Protein AF-A0A8J3WG63-F1 (afdb_monomer_lite)

Sequence (96 aa):
MQAFPSELGTEVEEAVRLLMSARSALVGGFDVSVRGQRLRIPYRIYGEPPPPEMLDDLGEVARTVLGCLLTRHHNGHVRQRHAEKAISIDADWVMP

Structure (mmCIF, N/CA/C/O backbone):
data_AF-A0A8J3WG63-F1
#
_entry.id   AF-A0A8J3WG63-F1
#
loop_
_atom_site.group_PDB
_atom_site.id
_atom_site.type_symbol
_atom_site.label_atom_id
_atom_site.label_alt_id
_atom_site.label_comp_id
_atom_site.label_asym_id
_atom_site.label_entity_id
_atom_site.label_seq_id
_atom_site.pdbx_PDB_ins_code
_atom_site.Cartn_x
_atom_site.Cartn_y
_atom_site.Cartn_z
_atom_site.occupancy
_atom_site.B_iso_or_equiv
_atom_site.auth_seq_id
_atom_site.auth_comp_id
_atom_site.auth_asym_id
_atom_site.auth_atom_id
_atom_site.pdbx_PDB_model_num
ATOM 1 N N . MET A 1 1 ? 4.888 9.545 4.156 1.00 77.62 1 MET A N 1
ATOM 2 C CA . MET A 1 1 ? 3.495 9.573 3.636 1.00 77.62 1 MET A CA 1
ATOM 3 C C . MET A 1 1 ? 2.553 9.318 4.807 1.00 77.62 1 MET A C 1
ATOM 5 O O . MET A 1 1 ? 2.967 8.609 5.704 1.00 77.62 1 MET A O 1
ATOM 9 N N . GLN A 1 2 ? 1.344 9.893 4.838 1.00 88.56 2 GLN A N 1
ATOM 10 C CA . GLN A 1 2 ? 0.413 9.781 5.981 1.00 88.56 2 GLN A CA 1
ATOM 11 C C . GLN A 1 2 ? -0.933 9.168 5.553 1.00 88.56 2 GLN A C 1
ATOM 13 O O . GLN A 1 2 ? -1.982 9.731 5.824 1.00 88.56 2 GLN A O 1
ATOM 18 N N . ALA A 1 3 ? -0.920 8.073 4.788 1.00 91.12 3 ALA A N 1
ATOM 19 C CA . ALA A 1 3 ? -2.143 7.456 4.247 1.00 91.12 3 ALA A CA 1
ATOM 20 C C . ALA A 1 3 ? -2.760 6.381 5.167 1.00 91.12 3 ALA A C 1
ATOM 22 O O . ALA A 1 3 ? -3.835 5.877 4.865 1.00 91.12 3 ALA A O 1
ATOM 23 N N . PHE A 1 4 ? -2.084 6.042 6.265 1.00 93.56 4 PHE A N 1
ATOM 24 C CA . PHE A 1 4 ? -2.407 4.937 7.168 1.00 93.56 4 PHE A CA 1
ATOM 25 C C . PHE A 1 4 ? -2.377 5.418 8.628 1.00 93.56 4 PHE A C 1
ATOM 27 O O . PHE A 1 4 ? -1.801 6.485 8.887 1.00 93.56 4 PHE A O 1
ATOM 34 N N . PRO A 1 5 ? -2.966 4.655 9.570 1.00 92.06 5 PRO A N 1
ATOM 35 C CA . PRO A 1 5 ? -2.837 4.922 11.000 1.00 92.06 5 PRO A CA 1
ATOM 36 C C . PRO A 1 5 ? -1.378 5.121 11.424 1.00 92.06 5 PRO A C 1
ATOM 38 O O . PRO A 1 5 ? -0.464 4.519 10.854 1.00 92.06 5 PRO A O 1
ATOM 41 N N . SER A 1 6 ? -1.148 6.004 12.398 1.00 91.31 6 SER A N 1
ATOM 42 C CA . SER A 1 6 ? 0.209 6.397 12.816 1.00 91.31 6 SER A CA 1
ATOM 43 C C . SER A 1 6 ? 1.047 5.239 13.358 1.00 91.31 6 SER A C 1
ATOM 45 O O . SER A 1 6 ? 2.273 5.287 13.292 1.00 91.31 6 SER A O 1
ATOM 47 N N . GLU A 1 7 ? 0.390 4.199 13.861 1.00 91.81 7 GLU A N 1
ATOM 48 C CA . GLU A 1 7 ? 0.995 2.997 14.424 1.00 91.81 7 GLU A CA 1
ATOM 49 C C . GLU A 1 7 ? 1.756 2.182 13.368 1.00 91.81 7 GLU A C 1
ATOM 51 O O . GLU A 1 7 ? 2.688 1.472 13.721 1.00 91.81 7 GLU A O 1
ATOM 56 N N . LEU A 1 8 ? 1.407 2.326 12.082 1.00 94.06 8 LEU A N 1
ATOM 57 C CA . LEU A 1 8 ? 2.021 1.611 10.952 1.00 94.06 8 LEU A CA 1
ATOM 58 C C . LEU A 1 8 ? 3.172 2.393 10.296 1.00 94.06 8 LEU A C 1
ATOM 60 O O . LEU A 1 8 ? 3.510 2.168 9.132 1.00 94.06 8 LEU A O 1
ATOM 64 N N . GLY A 1 9 ? 3.726 3.394 10.988 1.00 94.56 9 GLY A N 1
ATOM 65 C CA . GLY A 1 9 ? 4.692 4.331 10.411 1.00 94.56 9 GLY A CA 1
ATOM 66 C C . GLY A 1 9 ? 5.903 3.648 9.767 1.00 94.56 9 GLY A C 1
ATOM 67 O O . GLY A 1 9 ? 6.264 3.991 8.640 1.00 94.56 9 GLY A O 1
ATOM 68 N N . THR A 1 10 ? 6.486 2.651 10.436 1.00 96.31 10 THR A N 1
ATOM 69 C CA . THR A 1 10 ? 7.656 1.912 9.937 1.00 96.31 10 THR A CA 1
ATOM 70 C C . THR A 1 10 ? 7.333 1.171 8.640 1.00 96.31 10 THR A C 1
ATOM 72 O O . THR A 1 10 ? 8.034 1.326 7.641 1.00 96.31 10 THR A O 1
ATOM 75 N N . GLU A 1 11 ? 6.224 0.439 8.614 1.00 96.88 11 GLU A N 1
ATOM 76 C CA . GLU A 1 11 ? 5.782 -0.370 7.480 1.00 96.88 11 GLU A CA 1
ATOM 77 C C . GLU A 1 11 ? 5.386 0.489 6.275 1.00 96.88 11 GLU A C 1
ATOM 79 O O . GLU A 1 11 ? 5.648 0.135 5.122 1.00 96.88 11 GLU A O 1
ATOM 84 N N . VAL A 1 12 ? 4.798 1.661 6.531 1.00 95.81 12 VAL A N 1
ATOM 85 C CA . VAL A 1 12 ? 4.515 2.665 5.500 1.00 95.81 12 VAL A CA 1
ATOM 86 C C . VAL A 1 12 ? 5.795 3.188 4.880 1.00 95.81 12 VAL A C 1
ATOM 88 O O . VAL A 1 12 ? 5.871 3.327 3.657 1.00 95.81 12 VAL A O 1
ATOM 91 N N . GLU A 1 13 ? 6.804 3.493 5.687 1.00 95.69 13 GLU A N 1
ATOM 92 C CA . GLU A 1 13 ? 8.073 3.952 5.146 1.00 95.69 13 GLU A CA 1
ATOM 93 C C . GLU A 1 13 ? 8.788 2.868 4.338 1.00 95.69 13 GLU A C 1
ATOM 95 O O . GLU A 1 13 ? 9.330 3.180 3.279 1.00 95.69 13 GLU A O 1
ATOM 100 N N . GLU A 1 14 ? 8.769 1.612 4.785 1.00 95.62 14 GLU A N 1
ATOM 101 C CA . GLU A 1 14 ? 9.319 0.476 4.036 1.00 95.62 14 GLU A CA 1
ATOM 102 C C . GLU A 1 14 ? 8.630 0.302 2.678 1.00 95.62 14 GLU A C 1
ATOM 104 O O . GLU A 1 14 ? 9.299 0.286 1.641 1.00 95.62 14 GLU A O 1
ATOM 109 N N . ALA A 1 15 ? 7.294 0.271 2.655 1.00 95.31 15 ALA A N 1
ATOM 110 C CA . ALA A 1 15 ? 6.524 0.149 1.420 1.00 95.31 15 ALA A CA 1
ATOM 111 C C . ALA A 1 15 ? 6.781 1.320 0.454 1.00 95.31 15 ALA A C 1
ATOM 113 O O . ALA A 1 15 ? 6.949 1.124 -0.753 1.00 95.31 15 ALA A O 1
ATOM 114 N N . VAL A 1 16 ? 6.850 2.553 0.971 1.00 94.25 16 VAL A N 1
ATOM 115 C CA . VAL A 1 16 ? 7.145 3.741 0.157 1.00 94.25 16 VAL A CA 1
ATOM 116 C C . VAL A 1 16 ? 8.576 3.710 -0.367 1.00 94.25 16 VAL A C 1
ATOM 118 O O . VAL A 1 16 ? 8.783 4.007 -1.544 1.00 94.25 16 VAL A O 1
ATOM 121 N N . ARG A 1 17 ? 9.559 3.324 0.456 1.00 94.56 17 ARG A N 1
ATOM 122 C CA . ARG A 1 17 ? 10.949 3.138 0.012 1.00 94.56 17 ARG A CA 1
ATOM 123 C C . ARG A 1 17 ? 11.011 2.140 -1.141 1.00 94.56 17 ARG A C 1
ATOM 125 O O . ARG A 1 17 ? 11.674 2.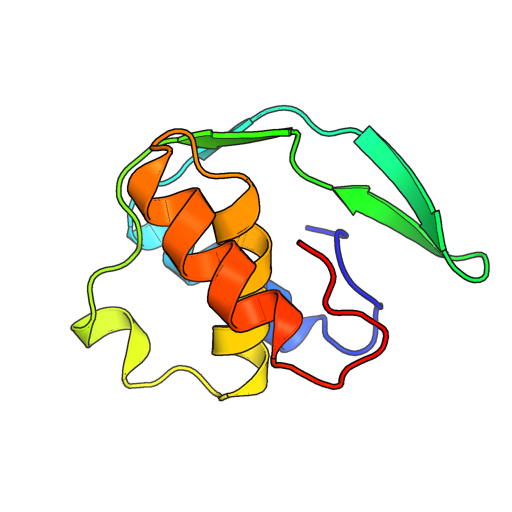418 -2.138 1.00 94.56 17 ARG A O 1
ATOM 132 N N . LEU A 1 18 ? 10.252 1.049 -1.062 1.00 94.31 18 LEU A N 1
ATOM 133 C CA . LEU A 1 18 ? 10.185 0.053 -2.126 1.00 94.31 18 LEU A CA 1
ATOM 134 C C . LEU A 1 18 ? 9.617 0.611 -3.436 1.00 94.31 18 LEU A C 1
ATOM 136 O O . LEU A 1 18 ? 10.197 0.395 -4.500 1.00 94.31 18 LEU A O 1
ATOM 140 N N . LEU A 1 19 ? 8.528 1.383 -3.363 1.00 93.44 19 LEU A N 1
ATOM 141 C CA . LEU A 1 19 ? 7.960 2.072 -4.527 1.00 93.44 19 LEU A CA 1
ATOM 142 C C . LEU A 1 19 ? 8.966 3.041 -5.161 1.00 93.44 19 LEU A C 1
ATOM 144 O O . LEU A 1 19 ? 9.094 3.072 -6.383 1.00 93.44 19 LEU A O 1
ATOM 148 N N . MET A 1 20 ? 9.700 3.812 -4.354 1.00 91.25 20 MET A N 1
ATOM 149 C CA . MET A 1 20 ? 10.710 4.745 -4.870 1.00 91.25 20 MET A CA 1
ATOM 150 C C . MET A 1 20 ? 11.858 4.004 -5.559 1.00 91.25 20 MET A C 1
ATOM 152 O O . MET A 1 20 ? 12.267 4.392 -6.653 1.00 91.25 20 MET A O 1
ATOM 156 N N . SER A 1 21 ? 12.332 2.904 -4.970 1.00 91.38 21 SER A N 1
ATOM 157 C CA . SER A 1 21 ? 13.361 2.043 -5.566 1.00 91.38 21 SER A CA 1
ATOM 158 C C . SER A 1 21 ? 12.895 1.412 -6.884 1.00 91.38 21 SER A C 1
ATOM 160 O O . SER A 1 21 ? 13.669 1.340 -7.838 1.00 91.38 21 SER A O 1
ATOM 162 N N . ALA A 1 22 ? 11.611 1.056 -6.984 1.00 88.19 22 ALA A N 1
ATOM 163 C CA . ALA A 1 22 ? 10.965 0.598 -8.218 1.00 88.19 22 ALA A CA 1
ATOM 164 C C . ALA A 1 22 ? 10.667 1.731 -9.225 1.00 88.19 22 ALA A C 1
ATOM 166 O O . ALA A 1 22 ? 10.049 1.499 -10.262 1.00 88.19 22 ALA A O 1
ATOM 167 N N . ARG A 1 23 ? 11.108 2.967 -8.942 1.00 90.31 23 ARG A N 1
ATOM 168 C CA . ARG A 1 23 ? 10.881 4.168 -9.766 1.00 90.31 23 ARG A CA 1
ATOM 169 C C . ARG A 1 23 ? 9.400 4.499 -9.963 1.00 90.31 23 ARG A C 1
ATOM 171 O O . ARG A 1 23 ? 9.023 5.114 -10.961 1.00 90.31 23 ARG A O 1
ATOM 178 N N . SER A 1 24 ? 8.563 4.115 -9.003 1.00 91.44 24 SER A N 1
ATOM 179 C CA . SER A 1 24 ? 7.173 4.547 -8.954 1.00 91.44 24 SER A CA 1
ATOM 180 C C . SER A 1 24 ? 7.060 5.989 -8.453 1.00 91.44 24 SER A C 1
ATOM 182 O O . SER A 1 24 ? 7.844 6.443 -7.625 1.00 91.44 24 SER A O 1
ATOM 184 N N . ALA A 1 25 ? 6.046 6.712 -8.921 1.00 90.81 25 ALA A N 1
ATOM 185 C CA . ALA A 1 25 ? 5.745 8.081 -8.518 1.00 90.81 25 ALA A CA 1
ATOM 186 C C . ALA A 1 25 ? 4.332 8.170 -7.939 1.00 90.81 25 ALA A C 1
ATOM 188 O O . ALA A 1 25 ? 3.356 7.794 -8.591 1.00 90.81 25 ALA A O 1
ATOM 189 N N . LEU A 1 26 ? 4.214 8.705 -6.725 1.00 92.50 26 LEU A N 1
ATOM 190 C CA . LEU A 1 26 ? 2.932 8.967 -6.077 1.00 92.50 26 LEU A CA 1
ATOM 191 C C . LEU A 1 26 ? 2.508 10.391 -6.443 1.00 92.50 26 LEU A C 1
ATOM 193 O O . LEU A 1 26 ? 3.173 11.359 -6.07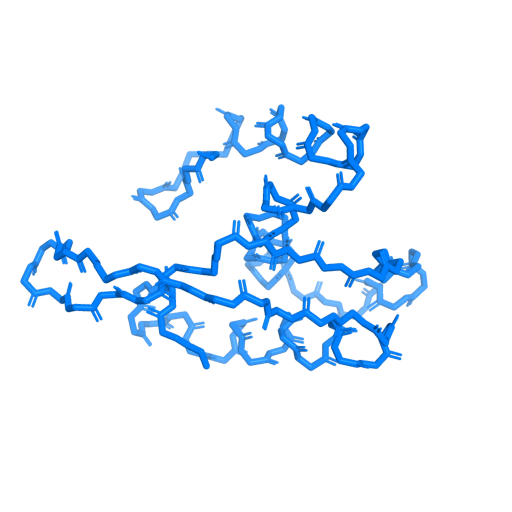9 1.00 92.50 26 LEU A O 1
ATOM 197 N N . VAL A 1 27 ? 1.421 10.517 -7.201 1.00 93.06 27 VAL A N 1
ATOM 198 C CA . VAL A 1 27 ? 0.998 11.780 -7.813 1.00 93.06 27 VAL A CA 1
ATOM 199 C C . VAL A 1 27 ? -0.333 12.234 -7.234 1.00 93.06 27 VAL A C 1
ATOM 201 O O . VAL A 1 27 ? -1.312 11.482 -7.187 1.00 93.06 27 VAL A O 1
ATOM 204 N N . GLY A 1 28 ? -0.365 13.506 -6.833 1.00 93.12 28 GLY A N 1
ATOM 205 C CA . GLY A 1 28 ? -1.519 14.131 -6.201 1.00 93.12 28 GLY A CA 1
ATOM 206 C C . GLY A 1 28 ? -1.846 13.523 -4.837 1.00 93.12 28 GLY A C 1
ATOM 207 O O . GLY A 1 28 ? -1.082 12.753 -4.257 1.00 93.12 28 GLY A O 1
ATOM 208 N N . GLY A 1 29 ? -3.008 13.883 -4.313 1.00 93.12 29 GLY A N 1
ATOM 209 C CA . GLY A 1 29 ? -3.539 13.295 -3.095 1.00 93.12 29 GLY A CA 1
ATOM 210 C C . GLY A 1 29 ? -4.721 14.083 -2.568 1.00 93.12 29 GLY A C 1
ATOM 211 O O . GLY A 1 29 ? -4.887 15.258 -2.898 1.00 93.12 29 GLY A O 1
ATOM 212 N N . PHE A 1 30 ? -5.534 13.419 -1.764 1.00 93.44 30 PHE A N 1
ATOM 213 C CA . PHE A 1 30 ? -6.673 14.018 -1.090 1.00 93.44 30 PHE A CA 1
ATOM 214 C C . PHE A 1 30 ? -6.602 13.691 0.395 1.00 93.44 30 PHE A C 1
ATOM 216 O O . PHE A 1 30 ? -6.066 12.654 0.794 1.00 93.44 30 PHE A O 1
ATOM 223 N N . ASP A 1 31 ? -7.109 14.614 1.201 1.00 94.69 31 ASP A N 1
ATOM 224 C CA . ASP A 1 31 ? -7.088 14.471 2.645 1.00 94.69 31 ASP A CA 1
ATOM 225 C C . ASP A 1 31 ? -8.435 13.922 3.123 1.00 94.69 31 ASP A C 1
ATOM 227 O O . ASP A 1 31 ? -9.492 14.363 2.668 1.00 94.69 31 ASP A O 1
ATOM 231 N N . VAL A 1 32 ? -8.394 12.975 4.053 1.00 90.94 32 VAL A N 1
ATOM 232 C CA . VAL A 1 32 ? -9.570 12.412 4.725 1.00 90.94 32 VAL A CA 1
ATOM 233 C C . VAL A 1 32 ? -9.354 12.430 6.233 1.00 90.94 32 VAL A C 1
ATOM 235 O O . VAL A 1 32 ? -8.217 12.414 6.702 1.00 90.94 32 VAL A O 1
ATOM 238 N N . SER A 1 33 ? -10.440 12.477 7.002 1.00 90.12 33 SER A N 1
ATOM 239 C CA . SER A 1 33 ? -10.387 12.347 8.460 1.00 90.12 33 SER A CA 1
ATOM 240 C C . SER A 1 33 ? -10.922 10.978 8.859 1.00 90.12 33 SER A C 1
ATOM 242 O O . SER A 1 33 ? -12.073 10.660 8.565 1.00 90.12 33 SER A O 1
ATOM 244 N N . VAL A 1 34 ? -10.091 10.167 9.513 1.00 85.31 34 VAL A N 1
ATOM 245 C CA . VAL A 1 34 ? -10.447 8.833 10.008 1.00 85.31 34 VAL A CA 1
ATOM 246 C C . VAL A 1 34 ? -10.165 8.805 11.501 1.00 85.31 34 VAL A C 1
ATOM 248 O O . VAL A 1 34 ? -9.034 9.022 11.919 1.00 85.31 34 VAL A O 1
ATOM 251 N N . ARG A 1 35 ? -11.203 8.587 12.320 1.00 85.88 35 ARG A N 1
ATOM 252 C CA . ARG A 1 35 ? -11.101 8.567 13.796 1.00 85.88 35 ARG A CA 1
ATOM 253 C C . ARG A 1 35 ? -10.378 9.798 14.386 1.00 85.88 35 ARG A C 1
ATOM 255 O O . ARG A 1 35 ? -9.672 9.695 15.379 1.00 85.88 35 ARG A O 1
ATOM 262 N N . GLY A 1 36 ? -10.549 10.970 13.767 1.00 87.06 36 GLY A N 1
ATOM 263 C CA . GLY A 1 36 ? -9.899 12.219 14.189 1.00 87.06 36 GLY A CA 1
ATOM 264 C C . GLY A 1 36 ? -8.462 12.402 13.687 1.00 87.06 36 GLY A C 1
ATOM 265 O O . GLY A 1 36 ? -7.893 13.476 13.871 1.00 87.06 36 GLY A O 1
ATOM 266 N N . GLN A 1 37 ? -7.890 11.409 13.003 1.00 89.00 37 GLN A N 1
ATOM 267 C CA . GLN A 1 37 ? -6.597 11.514 12.338 1.00 89.00 37 GLN A CA 1
ATOM 268 C C . GLN A 1 37 ? -6.777 11.998 10.896 1.00 89.00 37 GLN A C 1
ATOM 270 O O . GLN A 1 37 ? -7.580 11.457 10.133 1.00 89.00 37 GLN A O 1
ATOM 275 N N . ARG A 1 38 ? -5.998 13.010 10.499 1.00 92.19 38 ARG A N 1
ATOM 276 C CA . ARG A 1 38 ? -5.937 13.461 9.106 1.00 92.19 38 ARG A CA 1
ATOM 277 C C . ARG A 1 38 ? -4.987 12.562 8.324 1.00 92.19 38 ARG A C 1
ATOM 279 O O . ARG A 1 38 ? -3.789 12.561 8.587 1.00 92.19 38 ARG A O 1
ATOM 286 N N . LEU A 1 39 ? -5.523 11.850 7.341 1.00 92.38 39 LEU A N 1
ATOM 287 C CA . LEU A 1 39 ? -4.761 11.018 6.418 1.00 92.38 39 LEU A CA 1
ATOM 288 C C . LEU A 1 39 ? -4.694 11.681 5.042 1.00 92.38 39 LEU A C 1
ATOM 290 O O . LEU A 1 39 ? -5.650 12.329 4.620 1.00 92.38 39 LEU A O 1
ATOM 294 N N . ARG A 1 40 ? -3.584 11.496 4.325 1.00 93.56 40 ARG A N 1
ATOM 295 C CA . ARG A 1 40 ? -3.397 11.958 2.942 1.00 93.56 40 ARG A CA 1
ATOM 296 C C . ARG A 1 40 ? -3.181 10.771 2.015 1.00 93.56 40 ARG A C 1
ATOM 298 O O . ARG A 1 40 ? -2.088 10.203 1.975 1.00 93.56 40 ARG A O 1
ATOM 305 N N . ILE A 1 41 ? -4.216 10.434 1.252 1.00 92.69 41 ILE A N 1
ATOM 306 C CA . ILE A 1 41 ? -4.245 9.279 0.349 1.00 92.69 41 ILE A CA 1
ATOM 307 C C . ILE A 1 41 ? -3.758 9.715 -1.041 1.00 92.69 41 ILE A C 1
ATOM 309 O O . ILE A 1 41 ? -4.234 10.734 -1.555 1.00 92.69 41 ILE A O 1
ATOM 313 N N . PRO A 1 42 ? -2.822 8.987 -1.683 1.00 94.00 42 PRO A N 1
ATOM 314 C CA . PRO A 1 42 ? -2.377 9.313 -3.034 1.00 94.00 42 PRO A CA 1
ATOM 315 C C . PRO A 1 42 ? -3.511 9.164 -4.049 1.00 94.00 42 PRO A C 1
ATOM 317 O O . PRO A 1 42 ? -4.280 8.200 -4.028 1.00 94.00 42 PRO A O 1
ATOM 320 N N . TYR A 1 43 ? -3.587 10.097 -5.000 1.00 94.25 43 TYR A N 1
ATOM 321 C CA . TYR A 1 43 ? -4.599 10.008 -6.047 1.00 94.25 43 TYR A CA 1
ATOM 322 C C . TYR A 1 43 ? -4.272 8.875 -7.027 1.00 94.25 43 TYR A C 1
ATOM 324 O O . TYR A 1 43 ? -5.124 8.011 -7.266 1.00 94.25 43 TYR A O 1
ATOM 332 N N . ARG A 1 44 ? -3.036 8.857 -7.549 1.00 94.88 44 ARG A N 1
ATOM 333 C CA . ARG A 1 44 ? -2.536 7.826 -8.468 1.00 94.88 44 ARG A CA 1
ATOM 334 C C . ARG A 1 44 ? -1.075 7.476 -8.194 1.00 94.88 44 ARG A C 1
ATOM 336 O O . ARG A 1 44 ? -0.302 8.342 -7.795 1.00 94.88 44 ARG A O 1
ATOM 343 N N . ILE A 1 45 ? -0.698 6.234 -8.482 1.00 95.56 45 ILE A N 1
ATOM 344 C CA . ILE A 1 45 ? 0.697 5.776 -8.512 1.00 95.56 45 ILE A CA 1
ATOM 345 C C . ILE A 1 45 ? 1.070 5.384 -9.946 1.00 95.56 45 ILE A C 1
ATOM 347 O O . ILE A 1 45 ? 0.388 4.560 -10.558 1.00 95.56 45 ILE A O 1
ATOM 351 N N . TYR A 1 46 ? 2.125 5.993 -10.485 1.00 96.12 46 TYR A N 1
ATOM 352 C CA . TYR A 1 46 ? 2.692 5.708 -11.810 1.00 96.12 46 TYR A CA 1
ATOM 353 C C . TYR A 1 46 ? 4.006 4.938 -11.689 1.00 96.12 46 TYR A C 1
ATOM 355 O O . TYR A 1 46 ? 4.645 5.033 -10.650 1.00 96.12 46 TYR A O 1
ATOM 363 N N . GLY A 1 47 ? 4.428 4.251 -12.753 1.00 93.19 47 GLY A N 1
ATOM 364 C CA . GLY A 1 47 ? 5.644 3.428 -12.778 1.00 93.19 47 GLY A CA 1
ATOM 365 C C . GLY A 1 47 ? 5.339 1.933 -12.737 1.00 93.19 47 GLY A C 1
ATOM 366 O O . GLY A 1 47 ? 4.183 1.541 -12.853 1.00 93.19 47 GLY A O 1
ATOM 367 N N . GLU A 1 48 ? 6.371 1.105 -12.610 1.00 90.00 48 GLU A N 1
ATOM 368 C CA . GLU A 1 48 ? 6.194 -0.337 -12.425 1.00 90.00 48 GLU A CA 1
ATOM 369 C C . GLU A 1 48 ? 6.066 -0.667 -10.929 1.00 90.00 48 GLU A C 1
ATOM 371 O O . GLU A 1 48 ? 6.720 -0.020 -10.099 1.00 90.00 48 GLU A O 1
ATOM 376 N N . PRO A 1 49 ? 5.237 -1.659 -10.552 1.00 90.44 49 PRO A N 1
ATOM 377 C CA . PRO A 1 49 ? 5.229 -2.157 -9.186 1.00 90.44 49 PRO A CA 1
ATOM 378 C C . PRO A 1 49 ? 6.586 -2.803 -8.848 1.00 90.44 49 PRO A C 1
ATOM 380 O O . PRO A 1 49 ? 7.272 -3.291 -9.750 1.00 90.44 49 PRO A O 1
ATOM 383 N N . PRO A 1 50 ? 6.974 -2.855 -7.561 1.00 92.00 50 PRO A N 1
ATOM 384 C CA . PRO A 1 50 ? 8.187 -3.550 -7.153 1.00 92.00 50 PRO A CA 1
ATOM 385 C C . PRO A 1 50 ? 8.162 -5.014 -7.619 1.00 92.00 50 PRO A C 1
ATOM 387 O O . PRO A 1 50 ? 7.128 -5.679 -7.463 1.00 92.00 50 PRO A O 1
ATOM 390 N N . PRO A 1 51 ? 9.261 -5.519 -8.200 1.00 91.00 51 PRO A N 1
ATOM 391 C CA . PRO A 1 51 ? 9.340 -6.897 -8.644 1.00 91.00 51 PRO A CA 1
ATOM 392 C C . PRO A 1 51 ? 9.364 -7.858 -7.437 1.00 91.00 51 PRO A C 1
ATOM 394 O O . PRO A 1 51 ? 9.689 -7.432 -6.324 1.00 91.00 51 PRO A O 1
ATOM 397 N N . PRO A 1 52 ? 8.988 -9.139 -7.617 1.00 89.12 52 PRO A N 1
ATOM 398 C CA . PRO A 1 52 ? 8.816 -10.085 -6.513 1.00 89.12 52 PRO A CA 1
ATOM 399 C C . PRO A 1 52 ? 10.024 -10.212 -5.579 1.00 89.12 52 PRO A C 1
ATOM 401 O O . PRO A 1 52 ? 9.832 -10.253 -4.371 1.00 89.12 52 PRO A O 1
ATOM 404 N N . GLU A 1 53 ? 11.245 -10.182 -6.110 1.00 91.12 53 GLU A N 1
ATOM 405 C CA . GLU A 1 53 ? 12.491 -10.275 -5.339 1.00 91.12 53 GLU A CA 1
ATOM 406 C C . GLU A 1 53 ? 12.667 -9.133 -4.328 1.00 91.12 53 GLU A C 1
ATOM 408 O O . GLU A 1 53 ? 13.286 -9.299 -3.284 1.00 91.12 53 GLU A O 1
ATOM 413 N N . MET A 1 54 ? 12.082 -7.963 -4.599 1.00 89.69 54 MET A N 1
ATOM 414 C CA . MET A 1 54 ? 12.100 -6.829 -3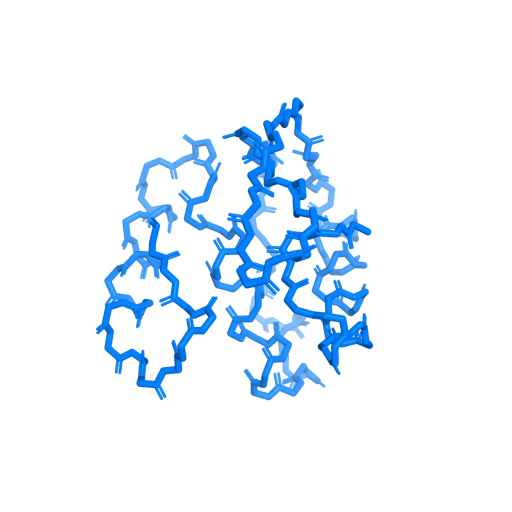.674 1.00 89.69 54 MET A CA 1
ATOM 415 C C . MET A 1 54 ? 11.081 -6.988 -2.538 1.00 89.69 54 MET A C 1
ATOM 417 O O . MET A 1 54 ? 11.096 -6.213 -1.583 1.00 89.69 54 MET A O 1
ATOM 421 N N . LEU A 1 55 ? 10.174 -7.962 -2.643 1.00 91.31 55 LEU A N 1
ATOM 422 C CA . LEU A 1 55 ? 9.164 -8.249 -1.631 1.00 91.31 55 LEU A CA 1
ATOM 423 C C . LEU A 1 55 ? 9.631 -9.290 -0.621 1.00 91.31 55 LEU A C 1
ATOM 425 O O . LEU A 1 55 ? 8.979 -9.393 0.416 1.00 91.31 55 LEU A O 1
ATOM 429 N N . ASP A 1 56 ? 10.687 -10.058 -0.900 1.00 89.50 56 ASP A N 1
ATOM 430 C CA . ASP A 1 56 ? 11.094 -11.233 -0.113 1.00 89.50 56 ASP A CA 1
ATOM 431 C C . ASP A 1 56 ? 11.422 -10.887 1.347 1.00 89.50 56 ASP A C 1
ATOM 433 O O . ASP A 1 56 ? 10.982 -11.594 2.257 1.00 89.50 56 ASP A O 1
ATOM 437 N N . ASP A 1 57 ? 12.046 -9.732 1.575 1.00 87.31 57 ASP A N 1
ATOM 438 C CA . ASP A 1 57 ? 12.420 -9.250 2.912 1.00 87.31 57 ASP A CA 1
ATOM 439 C C . ASP A 1 57 ? 11.313 -8.440 3.609 1.00 87.31 57 ASP A C 1
ATOM 441 O O . ASP A 1 57 ? 11.450 -8.048 4.768 1.00 87.31 57 ASP A O 1
ATOM 445 N N . LEU A 1 58 ? 10.205 -8.160 2.917 1.00 92.88 58 LEU A N 1
ATOM 446 C CA . LEU A 1 58 ? 9.164 -7.276 3.428 1.00 92.88 58 LEU A CA 1
ATOM 447 C C . LEU A 1 58 ? 8.252 -8.015 4.421 1.00 92.88 58 LEU A C 1
ATOM 449 O O . LEU A 1 58 ? 7.678 -9.058 4.099 1.00 92.88 58 LEU A O 1
ATOM 453 N N . GLY A 1 59 ? 8.063 -7.452 5.616 1.00 94.75 59 GLY A N 1
ATOM 454 C CA . GLY A 1 59 ? 7.116 -7.983 6.599 1.00 94.75 59 GLY A CA 1
ATOM 455 C C . GLY A 1 59 ? 5.676 -8.017 6.067 1.00 94.75 59 GLY A C 1
ATOM 456 O O . GLY A 1 59 ? 5.310 -7.270 5.161 1.00 94.75 59 GLY A O 1
ATOM 457 N N . GLU A 1 60 ? 4.826 -8.877 6.633 1.00 94.44 60 GLU A N 1
ATOM 458 C CA . GLU A 1 60 ? 3.438 -9.059 6.173 1.00 94.44 60 GLU A CA 1
ATOM 459 C C . GLU A 1 60 ? 2.615 -7.760 6.209 1.00 94.44 60 GLU A C 1
ATOM 461 O O . GLU A 1 60 ? 1.894 -7.443 5.258 1.00 94.44 60 GLU A O 1
ATOM 466 N N . VAL A 1 61 ? 2.775 -6.962 7.266 1.00 95.62 61 VAL A N 1
ATOM 467 C CA . VAL A 1 61 ? 2.091 -5.671 7.410 1.00 95.62 61 VAL A CA 1
ATOM 468 C C . VAL A 1 61 ? 2.568 -4.683 6.340 1.00 95.62 61 VAL A C 1
ATOM 470 O O . VAL A 1 61 ? 1.742 -4.091 5.647 1.00 95.62 61 VAL A O 1
ATOM 473 N N . ALA A 1 62 ? 3.878 -4.568 6.105 1.00 96.12 62 ALA A N 1
ATOM 474 C CA . ALA A 1 62 ? 4.426 -3.707 5.056 1.00 96.12 62 ALA A CA 1
ATOM 475 C C . ALA A 1 62 ? 4.040 -4.174 3.638 1.00 96.12 62 ALA A C 1
ATOM 477 O O . ALA A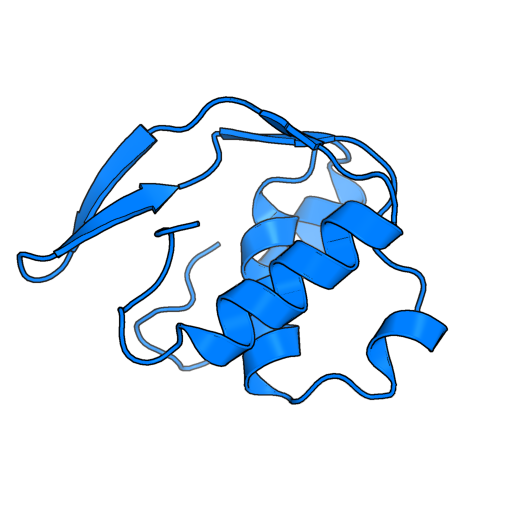 1 62 ? 3.720 -3.348 2.779 1.00 96.12 62 ALA A O 1
ATOM 478 N N . ARG A 1 63 ? 3.956 -5.491 3.392 1.00 95.56 63 ARG A N 1
ATOM 479 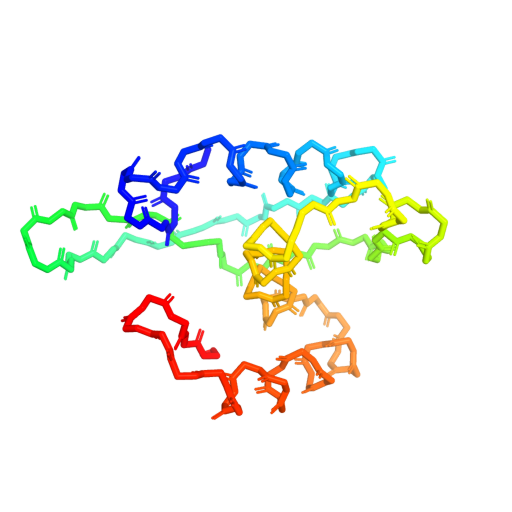C CA . ARG A 1 63 ? 3.392 -6.057 2.149 1.00 95.56 63 ARG A CA 1
ATOM 480 C C . ARG A 1 63 ? 1.922 -5.685 1.973 1.00 95.56 63 ARG A C 1
ATOM 482 O O . ARG A 1 63 ? 1.502 -5.373 0.857 1.00 95.56 63 ARG A O 1
ATOM 489 N N . THR A 1 64 ? 1.151 -5.689 3.054 1.00 96.00 64 THR A N 1
ATOM 490 C CA . THR A 1 64 ? -0.263 -5.297 3.038 1.00 96.00 64 THR A CA 1
ATOM 491 C C . THR A 1 64 ? -0.414 -3.806 2.744 1.00 96.00 64 THR A C 1
ATOM 493 O O . THR A 1 64 ? -1.168 -3.436 1.846 1.00 96.00 64 THR A O 1
ATOM 496 N N . VAL A 1 65 ? 0.377 -2.954 3.400 1.00 96.12 65 VAL A N 1
ATOM 497 C CA . VAL A 1 65 ? 0.445 -1.509 3.129 1.00 96.12 65 VAL A CA 1
ATOM 498 C C . VAL A 1 65 ? 0.804 -1.231 1.667 1.00 96.12 65 VAL A C 1
ATOM 500 O O . VAL A 1 65 ? 0.132 -0.437 1.003 1.00 96.12 65 VAL A O 1
ATOM 503 N N . LEU A 1 66 ? 1.816 -1.917 1.127 1.00 95.88 66 LEU A N 1
ATOM 504 C CA . LEU A 1 66 ? 2.173 -1.825 -0.288 1.00 95.88 66 LEU A CA 1
ATOM 505 C C . LEU A 1 66 ? 1.003 -2.241 -1.189 1.00 95.88 66 LEU A C 1
ATOM 507 O O . LEU A 1 66 ? 0.717 -1.569 -2.180 1.00 95.88 66 LEU A O 1
ATOM 511 N N . GLY A 1 67 ? 0.304 -3.322 -0.838 1.00 95.56 67 GLY A N 1
ATOM 512 C CA . GLY A 1 67 ? -0.890 -3.772 -1.544 1.00 95.56 67 GLY A CA 1
ATOM 513 C C . GLY A 1 67 ? -1.984 -2.705 -1.589 1.00 95.56 67 GLY A C 1
ATOM 514 O O . GLY A 1 67 ? -2.483 -2.405 -2.672 1.00 95.56 67 GLY A O 1
ATOM 515 N N . CYS A 1 68 ? -2.285 -2.076 -0.452 1.00 95.75 68 CYS A N 1
ATOM 516 C CA . CYS A 1 68 ? -3.226 -0.958 -0.363 1.00 95.75 68 CYS A CA 1
ATOM 517 C C . CYS A 1 68 ? -2.791 0.227 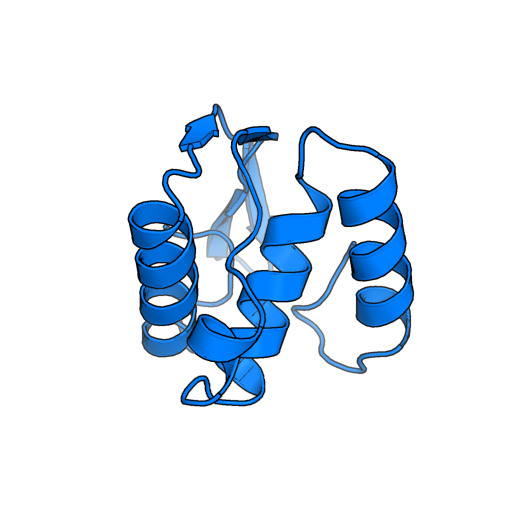-1.238 1.00 95.75 68 CYS A C 1
ATOM 519 O O . CYS A 1 68 ? -3.595 0.790 -1.972 1.00 95.75 68 CYS A O 1
ATOM 521 N N . LEU A 1 69 ? -1.505 0.589 -1.240 1.00 95.50 69 LEU A N 1
ATOM 522 C CA . LEU A 1 69 ? -0.999 1.648 -2.122 1.00 95.50 69 LEU A CA 1
ATOM 523 C C . LEU A 1 69 ? -1.201 1.295 -3.606 1.00 95.50 69 LEU A C 1
ATOM 525 O O . LEU A 1 69 ? -1.609 2.145 -4.403 1.00 95.50 69 LEU A O 1
ATOM 529 N N . LEU A 1 70 ? -0.970 0.037 -3.985 1.00 95.88 70 LEU A N 1
ATOM 530 C CA . LEU A 1 70 ? -1.105 -0.432 -5.364 1.00 95.88 70 LEU A CA 1
ATOM 531 C C . LEU A 1 70 ? -2.561 -0.512 -5.857 1.00 95.88 70 LEU A C 1
ATOM 533 O O . LEU A 1 70 ? -2.774 -0.569 -7.072 1.00 95.88 70 LEU A O 1
ATOM 537 N N . THR A 1 71 ? -3.577 -0.371 -4.996 1.00 96.06 71 THR A N 1
ATOM 538 C CA . THR A 1 71 ? -4.964 -0.131 -5.458 1.00 96.06 71 THR A CA 1
ATOM 539 C C . THR A 1 71 ? -5.118 1.244 -6.128 1.00 96.06 71 THR A C 1
ATOM 541 O O . THR A 1 71 ? -6.043 1.487 -6.906 1.00 96.06 71 THR A O 1
ATOM 544 N N . ARG A 1 72 ? -4.160 2.156 -5.928 1.00 95.06 72 ARG A N 1
ATOM 545 C CA . ARG A 1 72 ? -4.114 3.475 -6.584 1.00 95.06 72 ARG A CA 1
ATOM 546 C C . ARG A 1 72 ? -3.276 3.481 -7.863 1.00 95.06 72 ARG A C 1
ATOM 548 O O . ARG A 1 72 ? -3.075 4.535 -8.472 1.00 95.06 72 ARG A O 1
ATOM 555 N N . HIS A 1 73 ? -2.800 2.322 -8.310 1.00 97.06 73 HIS A N 1
ATOM 556 C CA . HIS A 1 73 ? -1.911 2.221 -9.458 1.00 97.06 73 HIS A CA 1
ATOM 557 C C . HIS A 1 73 ? -2.566 2.652 -10.786 1.00 97.06 73 HIS A C 1
ATOM 559 O O . HIS A 1 73 ? -3.783 2.554 -10.991 1.00 97.06 73 HIS A O 1
ATOM 565 N N . HIS A 1 74 ? -1.763 3.179 -11.711 1.00 96.50 74 HIS A N 1
ATOM 566 C CA . HIS A 1 74 ? -2.211 3.643 -13.025 1.00 96.50 74 HIS A CA 1
ATOM 567 C C . HIS A 1 74 ? -2.654 2.488 -13.943 1.00 96.50 74 HIS A C 1
ATOM 569 O O . HIS A 1 74 ? -3.680 2.594 -14.617 1.00 96.50 74 HIS A O 1
ATOM 575 N N . ASN A 1 75 ? -1.949 1.354 -13.894 1.00 97.19 75 ASN A N 1
ATOM 576 C CA . ASN A 1 75 ? -2.339 0.132 -14.592 1.00 97.19 75 ASN A CA 1
ATOM 577 C C . ASN A 1 75 ? -3.530 -0.541 -13.884 1.00 97.19 75 ASN A C 1
ATOM 579 O O . ASN A 1 75 ? -3.432 -0.936 -12.720 1.00 97.19 75 ASN A O 1
ATOM 583 N N . GLY A 1 76 ? -4.643 -0.696 -14.610 1.00 96.50 76 GLY A N 1
ATOM 584 C CA . GLY A 1 76 ? -5.880 -1.295 -14.105 1.00 96.50 76 GLY A CA 1
ATOM 585 C C . GLY A 1 76 ? -5.747 -2.752 -13.652 1.00 96.50 76 GLY A C 1
ATOM 586 O O . GLY A 1 76 ? -6.426 -3.130 -12.704 1.00 96.50 76 GLY A O 1
ATOM 587 N N . HIS A 1 77 ? -4.843 -3.531 -14.255 1.00 96.62 77 HIS A N 1
ATOM 588 C CA . HIS A 1 77 ? -4.624 -4.940 -13.906 1.00 96.62 77 HIS A CA 1
ATOM 589 C C . HIS A 1 77 ? -3.921 -5.072 -12.553 1.00 96.62 77 HIS A C 1
ATOM 591 O O . HIS A 1 77 ? -4.343 -5.851 -11.702 1.00 96.62 77 HIS A O 1
ATOM 597 N N . VAL A 1 78 ? -2.882 -4.255 -12.329 1.00 96.31 78 VAL A N 1
ATOM 598 C CA . VAL A 1 78 ? -2.194 -4.161 -11.031 1.00 96.31 78 VAL A CA 1
ATOM 599 C C . VAL A 1 78 ? -3.198 -3.743 -9.961 1.00 96.31 78 VAL A C 1
ATOM 601 O O . VAL A 1 78 ? -3.353 -4.426 -8.954 1.00 96.31 78 VAL A O 1
ATOM 604 N N . ARG A 1 79 ? -3.953 -2.671 -10.224 1.00 95.75 79 ARG A N 1
ATOM 605 C CA . ARG A 1 79 ? -4.969 -2.175 -9.295 1.00 95.75 79 ARG A CA 1
ATOM 606 C C . ARG A 1 79 ? -5.993 -3.244 -8.915 1.00 95.75 79 ARG A C 1
ATOM 608 O O . ARG A 1 79 ? -6.234 -3.433 -7.729 1.00 95.75 79 ARG A O 1
ATOM 615 N N . GLN A 1 80 ? -6.591 -3.925 -9.893 1.00 96.50 80 GLN A N 1
ATOM 616 C CA . GLN A 1 80 ? -7.613 -4.940 -9.628 1.00 96.50 80 GLN A CA 1
ATOM 617 C C . GLN A 1 80 ? -7.049 -6.095 -8.793 1.00 96.50 80 GLN A C 1
ATOM 619 O O . GLN A 1 80 ? -7.628 -6.436 -7.766 1.00 96.50 80 GLN A O 1
ATOM 624 N N . ARG A 1 81 ? -5.875 -6.623 -9.167 1.00 95.81 81 ARG A N 1
ATOM 625 C CA . ARG A 1 81 ? -5.195 -7.700 -8.429 1.00 95.81 81 ARG A CA 1
ATOM 626 C C . ARG A 1 81 ? -4.980 -7.351 -6.956 1.00 95.81 81 ARG A C 1
ATOM 628 O O . ARG A 1 81 ? -5.069 -8.226 -6.099 1.00 95.81 81 ARG A O 1
ATOM 635 N N . HIS A 1 82 ? -4.638 -6.100 -6.655 1.00 95.75 82 HIS A N 1
ATOM 636 C CA . HIS A 1 82 ? -4.423 -5.660 -5.278 1.00 95.75 82 HIS A CA 1
ATOM 637 C C . HIS A 1 82 ? -5.730 -5.342 -4.541 1.00 95.75 82 HIS A C 1
ATOM 639 O O . HIS A 1 82 ? -5.822 -5.640 -3.354 1.00 95.75 82 HIS A O 1
ATOM 645 N N . ALA A 1 83 ? -6.753 -4.832 -5.232 1.00 95.75 83 ALA A N 1
ATOM 646 C CA . ALA A 1 83 ? -8.076 -4.611 -4.649 1.00 95.75 83 ALA A CA 1
ATOM 647 C C . ALA A 1 83 ? -8.750 -5.930 -4.228 1.00 95.75 83 ALA A C 1
ATOM 649 O O . ALA A 1 83 ? -9.280 -6.020 -3.126 1.00 95.75 83 ALA A O 1
ATOM 650 N N . GLU A 1 84 ? -8.666 -6.973 -5.059 1.00 95.94 84 GLU A N 1
ATOM 651 C CA . GLU A 1 84 ? -9.189 -8.311 -4.735 1.00 95.94 84 GLU A CA 1
ATOM 652 C C . GLU A 1 84 ? -8.536 -8.886 -3.471 1.00 95.94 84 GLU A C 1
ATOM 654 O O . GLU A 1 84 ? -9.220 -9.438 -2.612 1.00 95.94 84 GLU A O 1
ATOM 659 N N . LYS A 1 85 ? -7.219 -8.696 -3.318 1.00 94.00 85 LYS A N 1
ATOM 660 C CA . LYS A 1 85 ? -6.499 -9.088 -2.101 1.00 94.00 85 LYS A CA 1
ATOM 661 C C . LYS A 1 85 ? -6.932 -8.262 -0.895 1.00 94.00 85 LYS A C 1
ATOM 663 O O . LYS A 1 85 ? -7.189 -8.841 0.152 1.00 94.00 85 LYS A O 1
ATOM 668 N N . ALA A 1 86 ? -7.040 -6.941 -1.037 1.00 94.00 86 ALA A N 1
ATOM 669 C CA . ALA A 1 86 ? -7.422 -6.051 0.057 1.00 94.00 86 ALA A CA 1
ATOM 670 C C . ALA A 1 86 ? -8.791 -6.419 0.651 1.00 94.00 86 ALA A C 1
ATOM 672 O O . ALA A 1 86 ? -8.932 -6.451 1.865 1.00 94.00 86 ALA A O 1
ATOM 673 N N . ILE A 1 87 ? -9.765 -6.793 -0.187 1.00 93.31 87 ILE A N 1
ATOM 674 C CA . ILE A 1 87 ? -11.106 -7.217 0.260 1.00 93.31 87 ILE A CA 1
ATOM 675 C C . ILE A 1 87 ? -11.060 -8.472 1.151 1.00 93.31 87 ILE A C 1
ATOM 677 O O . ILE A 1 87 ? -11.953 -8.677 1.968 1.00 93.31 87 ILE A O 1
ATOM 681 N N . SER A 1 88 ? -10.037 -9.317 1.002 1.00 92.38 88 SER A N 1
ATOM 682 C CA . SER A 1 88 ? -9.885 -10.547 1.790 1.00 92.38 88 SER A CA 1
ATOM 683 C C . SER A 1 88 ? -9.154 -10.364 3.125 1.00 92.38 88 SER A C 1
ATOM 685 O O . SER A 1 88 ? -9.060 -11.321 3.891 1.00 92.38 88 SER A O 1
ATOM 687 N N . ILE A 1 89 ? -8.620 -9.171 3.403 1.00 94.38 89 ILE A N 1
ATOM 688 C CA . ILE A 1 89 ? -7.826 -8.902 4.605 1.00 94.38 89 ILE A CA 1
ATOM 689 C C . ILE A 1 89 ? -8.723 -8.272 5.669 1.00 94.38 89 ILE A C 1
ATOM 691 O O . ILE A 1 89 ? -9.265 -7.187 5.475 1.00 94.38 89 ILE A O 1
ATOM 695 N N . ASP A 1 90 ? -8.837 -8.945 6.811 1.00 91.19 90 ASP A N 1
ATOM 696 C CA . ASP A 1 90 ? -9.602 -8.461 7.960 1.00 91.19 90 ASP A CA 1
ATOM 697 C C . ASP A 1 90 ? -8.743 -7.530 8.828 1.00 91.19 90 ASP A C 1
ATOM 699 O O . ASP A 1 90 ? -8.183 -7.916 9.854 1.00 91.19 90 ASP A O 1
ATOM 703 N N . ALA A 1 91 ? -8.572 -6.297 8.351 1.00 89.75 91 ALA A N 1
ATOM 704 C CA . ALA A 1 91 ? -7.919 -5.222 9.084 1.00 89.75 91 ALA A CA 1
ATOM 705 C C . ALA A 1 91 ? -8.665 -3.906 8.847 1.00 89.75 91 ALA A C 1
ATOM 707 O O . ALA A 1 91 ? -8.949 -3.526 7.713 1.00 89.75 91 ALA A O 1
ATOM 708 N N . ASP A 1 92 ? -8.946 -3.169 9.919 1.00 87.06 92 ASP A N 1
ATOM 709 C CA . ASP A 1 92 ? -9.793 -1.968 9.895 1.00 87.06 92 ASP A CA 1
ATOM 710 C C . ASP A 1 92 ? -9.189 -0.766 9.142 1.00 87.06 92 ASP A C 1
ATOM 712 O O . ASP A 1 92 ? -9.877 0.224 8.883 1.00 87.06 92 ASP A O 1
ATOM 716 N N . TRP A 1 93 ? -7.914 -0.859 8.772 1.00 88.88 93 TRP A N 1
ATOM 717 C CA . TRP A 1 93 ? -7.170 0.111 7.971 1.00 88.88 93 TRP A CA 1
ATOM 718 C C . TRP A 1 93 ? -6.938 -0.340 6.520 1.00 88.88 93 TRP A C 1
ATOM 720 O O . TRP A 1 93 ? -6.334 0.403 5.741 1.00 88.88 93 TRP A O 1
ATOM 730 N N . VAL A 1 94 ? -7.414 -1.529 6.136 1.00 90.88 94 VAL A N 1
ATOM 731 C CA . VAL A 1 94 ? -7.330 -2.041 4.763 1.00 90.88 94 VAL A CA 1
ATOM 732 C C . VAL A 1 94 ? -8.645 -1.776 4.040 1.00 90.88 94 VAL A C 1
ATOM 734 O O . VAL A 1 94 ? -9.677 -2.349 4.365 1.00 90.88 94 VAL A O 1
ATOM 737 N N . MET A 1 95 ? -8.602 -0.900 3.034 1.00 75.75 95 MET A N 1
ATOM 738 C CA . MET A 1 95 ? -9.737 -0.587 2.160 1.00 75.75 95 MET A CA 1
ATOM 739 C C . MET A 1 95 ? -9.234 -0.368 0.721 1.00 75.75 95 MET A C 1
ATOM 741 O O . MET A 1 95 ? -8.217 0.312 0.551 1.00 75.75 95 MET A O 1
ATOM 745 N N . PRO A 1 96 ? -9.900 -0.938 -0.303 1.00 64.25 96 PRO A N 1
ATOM 746 C CA . PRO A 1 96 ? -9.478 -0.821 -1.700 1.00 64.25 96 PRO A CA 1
ATOM 747 C C . PRO A 1 96 ? -9.642 0.584 -2.305 1.00 64.25 96 PRO A C 1
ATOM 749 O O . PRO A 1 96 ? -10.645 1.273 -2.010 1.00 64.25 96 PRO A O 1
#

pLDDT: mean 92.52, std 4.65, range [64.25, 97.19]

Radius of gyration: 12.4 Å; chains: 1; bounding box: 24×26×29 Å

Secondary structure (DSSP, 8-state):
--SS-GGGHHHHHHHHHHHHHTT-EEE--EEEEETTEEEEE-SEEESPPPPGGGGTT--HHHHHHHHHHHTTBSSHHHHHHHHHHHHT---TT---

Organism: Planobispora rosea (NCBI:txid35762)

Foldseek 3Di:
DFAFPPVCVVLLVLLVVQCVVQVKDQADWDWDADPNDIGTQGQAIEGDHRDPVSCPPRDPSSVLSNLQNQCRYPDPVSNVVSQVVLVVDPDPGRHD